Protein AF-A0A4V2N5B6-F1 (afdb_monomer_lite)

Radius of gyration: 12.46 Å; chains: 1; bounding box: 28×19×30 Å

Secondary structure (DSSP, 8-state):
-EEEEEEES---SSTT-EEEEEE--GGG--SS-EEEEE--GGG-S-EEEEE-TTSEEEEEE-SS----S-EEEEEEE--

Structure (mmCIF, N/CA/C/O backbone):
data_AF-A0A4V2N5B6-F1
#
_entry.id   AF-A0A4V2N5B6-F1
#
loop_
_atom_site.group_PDB
_atom_site.id
_atom_site.type_symbol
_atom_site.label_atom_id
_atom_site.label_alt_id
_atom_site.label_comp_id
_atom_site.label_asym_id
_atom_site.label_entity_id
_atom_site.label_seq_id
_atom_site.pdbx_PDB_ins_code
_atom_site.Cartn_x
_atom_site.Cartn_y
_atom_site.Cartn_z
_atom_site.occupancy
_atom_site.B_iso_or_equiv
_atom_site.auth_seq_id
_atom_site.auth_comp_id
_atom_site.auth_asym_id
_atom_site.auth_atom_id
_atom_site.pdbx_PDB_model_num
ATOM 1 N N . MET A 1 1 ? -13.770 -6.011 10.696 1.00 89.88 1 MET A N 1
ATOM 2 C CA . MET A 1 1 ? -12.864 -6.266 9.554 1.00 89.88 1 MET A CA 1
ATOM 3 C C . MET A 1 1 ? -12.999 -5.106 8.589 1.00 89.88 1 MET A C 1
ATOM 5 O O . MET A 1 1 ? -14.122 -4.759 8.244 1.00 89.88 1 MET A O 1
ATOM 9 N N . VAL A 1 2 ? -11.879 -4.497 8.212 1.00 95.81 2 VAL A N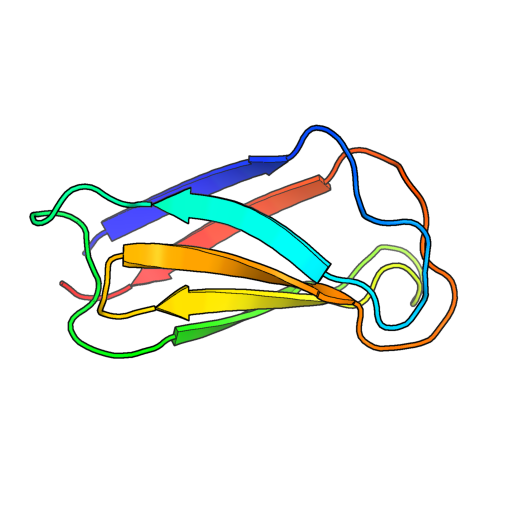 1
ATOM 10 C CA . VAL A 1 2 ? -11.809 -3.387 7.256 1.00 95.81 2 VAL A CA 1
ATOM 11 C C . VAL A 1 2 ? -11.142 -3.888 5.982 1.00 95.81 2 VAL A C 1
ATOM 13 O O . VAL A 1 2 ? -10.171 -4.640 6.051 1.00 95.81 2 VAL A O 1
ATOM 16 N N . THR A 1 3 ? -11.647 -3.451 4.832 1.00 96.31 3 THR A N 1
ATOM 17 C CA . THR A 1 3 ? -11.030 -3.687 3.526 1.00 96.31 3 THR A CA 1
ATOM 18 C C . THR A 1 3 ? -10.795 -2.344 2.852 1.00 96.31 3 THR A C 1
ATOM 20 O O . THR A 1 3 ? -11.732 -1.571 2.661 1.00 96.31 3 THR A O 1
ATOM 23 N N . LEU A 1 4 ? -9.543 -2.070 2.489 1.00 95.69 4 LEU A N 1
ATOM 24 C CA . LEU A 1 4 ? -9.156 -0.876 1.748 1.00 95.69 4 LEU A CA 1
ATOM 25 C C . LEU A 1 4 ? -8.832 -1.252 0.309 1.00 95.69 4 LEU A C 1
ATOM 27 O O . LEU A 1 4 ? -8.015 -2.141 0.057 1.00 95.69 4 LEU A O 1
ATOM 31 N N . ARG A 1 5 ? -9.433 -0.520 -0.628 1.00 95.88 5 ARG A N 1
ATOM 32 C CA . ARG A 1 5 ? -9.013 -0.498 -2.025 1.00 95.88 5 ARG A CA 1
ATOM 33 C C . ARG A 1 5 ? -8.147 0.736 -2.248 1.00 95.88 5 ARG A C 1
ATOM 35 O O . ARG A 1 5 ? -8.597 1.855 -2.021 1.00 95.88 5 ARG A O 1
ATOM 42 N N . ILE A 1 6 ? -6.915 0.517 -2.689 1.00 95.19 6 ILE A N 1
ATOM 43 C CA . ILE A 1 6 ? -5.962 1.578 -3.006 1.00 95.19 6 ILE A CA 1
ATOM 44 C C . ILE A 1 6 ? -5.764 1.562 -4.516 1.00 95.19 6 ILE A C 1
ATOM 46 O O . ILE A 1 6 ? -5.250 0.584 -5.051 1.00 95.19 6 ILE A O 1
ATOM 50 N N . ASP A 1 7 ? -6.147 2.645 -5.185 1.00 95.06 7 ASP A N 1
ATOM 51 C CA . ASP A 1 7 ? -5.832 2.904 -6.589 1.00 95.06 7 ASP A CA 1
ATOM 52 C C . ASP A 1 7 ? -4.936 4.149 -6.634 1.00 95.06 7 ASP A C 1
ATOM 54 O O . ASP A 1 7 ? -5.380 5.271 -6.382 1.00 95.06 7 ASP A O 1
ATOM 58 N N . TRP A 1 8 ? -3.641 3.954 -6.884 1.00 94.81 8 TRP A N 1
ATOM 59 C CA . TRP A 1 8 ? -2.649 5.016 -6.795 1.00 94.81 8 TRP A CA 1
ATOM 60 C C . TRP A 1 8 ? -2.217 5.525 -8.163 1.00 94.81 8 TRP A C 1
ATOM 62 O O . TRP A 1 8 ? -1.772 4.772 -9.026 1.00 94.81 8 TRP A O 1
ATOM 72 N N . LYS A 1 9 ? -2.307 6.847 -8.330 1.00 94.00 9 LYS A N 1
ATOM 73 C CA . LYS A 1 9 ? -2.124 7.548 -9.608 1.00 94.00 9 LYS A CA 1
ATOM 74 C C . LYS A 1 9 ? -0.753 7.357 -10.260 1.00 94.00 9 LYS A C 1
ATOM 76 O O . LYS A 1 9 ? -0.668 7.358 -11.482 1.00 94.00 9 LYS A O 1
ATOM 81 N N . SER A 1 10 ? 0.318 7.254 -9.473 1.00 91.62 10 SER A N 1
ATOM 82 C CA . SER A 1 10 ? 1.683 7.150 -10.001 1.00 91.62 10 SER A CA 1
ATOM 83 C C . SER A 1 10 ? 2.682 6.738 -8.922 1.00 91.62 10 SER A C 1
ATOM 85 O O . SER A 1 10 ? 2.684 7.271 -7.809 1.00 91.62 10 SER A O 1
ATOM 87 N N . SER A 1 11 ? 3.542 5.787 -9.270 1.00 90.81 11 SER A N 1
ATOM 88 C CA . SER A 1 11 ? 4.666 5.344 -8.449 1.00 90.81 11 SER A CA 1
ATOM 89 C C . SER A 1 11 ? 5.854 6.317 -8.494 1.00 90.81 11 SER A C 1
ATOM 91 O O . SER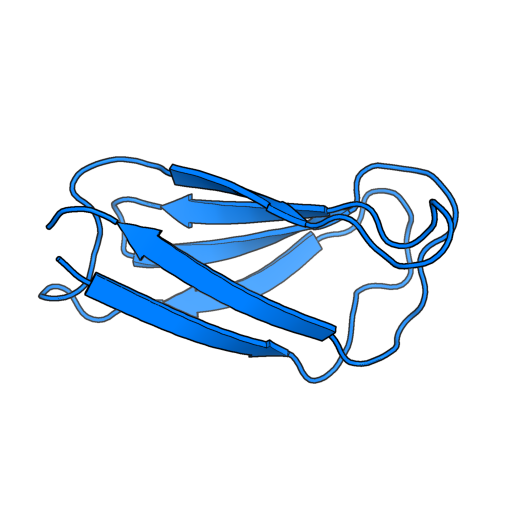 A 1 11 ? 6.140 6.933 -9.518 1.00 90.81 11 SER A O 1
ATOM 93 N N . ALA A 1 12 ? 6.603 6.403 -7.395 1.00 94.00 12 ALA A N 1
ATOM 94 C CA . ALA A 1 12 ? 7.896 7.072 -7.349 1.00 94.00 12 ALA A CA 1
ATOM 95 C C . ALA A 1 12 ? 8.924 6.338 -8.235 1.00 94.00 12 ALA A C 1
ATOM 97 O O . ALA A 1 12 ? 8.964 5.107 -8.252 1.00 94.00 12 ALA A O 1
ATOM 98 N N . SER A 1 13 ? 9.769 7.096 -8.942 1.00 88.69 13 SER A N 1
ATOM 99 C CA . SER A 1 13 ? 10.702 6.583 -9.962 1.00 88.69 13 SER A CA 1
ATOM 100 C C . SER A 1 13 ? 11.992 5.955 -9.418 1.00 88.69 13 SER A C 1
ATOM 102 O O . SER A 1 13 ? 12.614 5.156 -10.109 1.00 88.69 13 SER A O 1
ATOM 104 N N . GLY A 1 14 ? 12.426 6.308 -8.205 1.00 92.44 14 GLY A N 1
ATOM 105 C CA . GLY A 1 14 ? 13.676 5.803 -7.624 1.00 92.44 14 GLY A CA 1
ATOM 106 C C . GLY A 1 14 ? 13.513 4.448 -6.937 1.00 92.44 14 GLY A C 1
ATOM 107 O O . GLY A 1 14 ? 12.521 4.222 -6.245 1.00 92.44 14 GLY A O 1
ATOM 108 N N . SER A 1 15 ? 14.510 3.567 -7.058 1.00 91.31 15 SER A N 1
ATOM 109 C CA . SER A 1 15 ? 14.505 2.204 -6.494 1.00 91.31 15 SER A CA 1
ATOM 110 C C . SER A 1 15 ? 14.251 2.130 -4.986 1.00 91.31 15 SER A C 1
ATOM 112 O O . SER A 1 15 ? 13.709 1.138 -4.515 1.00 91.31 15 SER A O 1
ATOM 114 N N . TRP A 1 16 ? 14.588 3.185 -4.244 1.00 94.31 16 TRP A N 1
ATOM 115 C CA . TRP A 1 16 ? 14.417 3.278 -2.787 1.00 94.31 16 TRP A CA 1
ATOM 116 C C . TRP A 1 16 ? 13.581 4.491 -2.364 1.00 94.31 16 TRP A C 1
ATOM 118 O O . TRP A 1 16 ? 13.623 4.926 -1.215 1.00 94.31 16 TRP A O 1
ATOM 128 N N . ASN A 1 17 ? 12.821 5.057 -3.303 1.00 95.94 17 ASN A N 1
ATOM 129 C CA . ASN A 1 17 ? 11.910 6.153 -3.006 1.00 95.94 17 ASN A CA 1
ATOM 130 C C . ASN A 1 17 ? 10.606 5.630 -2.400 1.00 95.94 17 ASN A C 1
ATOM 132 O O . ASN A 1 17 ? 10.271 4.448 -2.477 1.00 95.94 17 ASN A O 1
ATOM 136 N N . ASN A 1 18 ? 9.847 6.548 -1.820 1.00 96.44 18 ASN A N 1
ATOM 137 C CA . ASN A 1 18 ? 8.569 6.270 -1.190 1.00 96.44 18 ASN A CA 1
ATOM 138 C C . ASN A 1 18 ? 7.494 7.244 -1.688 1.00 96.44 18 ASN A C 1
ATOM 140 O O . ASN A 1 18 ? 7.780 8.217 -2.390 1.00 96.44 18 ASN A O 1
ATOM 144 N N . GLY A 1 19 ? 6.251 6.958 -1.321 1.00 96.00 19 GLY A N 1
ATOM 145 C CA . GLY A 1 19 ? 5.132 7.872 -1.483 1.00 96.00 19 GLY A CA 1
ATOM 146 C C . GLY A 1 19 ? 4.101 7.684 -0.378 1.00 96.00 19 GLY A C 1
ATOM 147 O O . GLY A 1 19 ? 4.093 6.680 0.333 1.00 96.00 19 GLY A O 1
ATOM 148 N N . THR A 1 20 ? 3.223 8.672 -0.235 1.00 96.56 20 THR A N 1
ATOM 149 C CA . THR A 1 20 ? 2.131 8.665 0.744 1.00 96.56 20 THR A CA 1
ATOM 150 C C . THR A 1 20 ? 0.794 8.558 0.030 1.00 96.56 20 THR A C 1
ATOM 152 O O . THR A 1 20 ? 0.559 9.297 -0.921 1.00 96.56 20 THR A O 1
ATOM 155 N N . PHE A 1 21 ? -0.065 7.647 0.484 1.00 96.38 21 PHE A N 1
ATOM 156 C CA . PHE A 1 21 ? -1.444 7.522 0.012 1.00 96.38 21 PHE A CA 1
ATOM 157 C C . PHE A 1 21 ? -2.377 8.511 0.721 1.00 96.38 21 PHE A C 1
ATOM 159 O O . PHE A 1 21 ? -3.395 8.907 0.157 1.00 96.38 21 PHE A O 1
ATOM 166 N N . GLY A 1 22 ? -2.028 8.914 1.947 1.00 96.12 22 GLY A N 1
ATOM 167 C CA . GLY A 1 22 ? -2.826 9.795 2.797 1.00 96.12 22 GLY A CA 1
ATOM 168 C C . GLY A 1 22 ? -2.951 9.266 4.226 1.00 96.12 22 GLY A C 1
ATOM 169 O O . GLY A 1 22 ? -2.136 8.459 4.674 1.00 96.12 22 GLY A O 1
ATOM 170 N N . THR A 1 23 ? -3.987 9.722 4.933 1.00 97.94 23 THR A N 1
ATOM 171 C CA . THR A 1 23 ? -4.252 9.361 6.333 1.00 97.94 23 THR A CA 1
ATOM 172 C C . THR A 1 23 ? -5.685 8.868 6.491 1.00 97.94 23 THR A C 1
ATOM 174 O O . THR A 1 23 ? -6.626 9.535 6.063 1.00 97.94 23 THR A O 1
ATOM 177 N N . LEU A 1 24 ? -5.857 7.715 7.133 1.00 97.50 24 LEU A N 1
ATOM 178 C CA . LEU A 1 24 ? -7.158 7.162 7.488 1.00 97.50 24 LEU A CA 1
ATOM 179 C C . LEU A 1 24 ? -7.831 7.974 8.611 1.00 97.50 24 LEU A C 1
ATOM 181 O O . LEU A 1 24 ? -7.164 8.363 9.584 1.00 97.50 24 LEU A O 1
ATOM 185 N N . PRO A 1 25 ? -9.160 8.177 8.537 1.00 96.56 25 PRO A N 1
ATOM 186 C CA . PRO A 1 25 ? -9.943 8.686 9.660 1.00 96.56 25 PRO A CA 1
ATOM 187 C C . PRO A 1 25 ? -9.846 7.754 10.876 1.00 96.56 25 PRO A C 1
ATOM 189 O O . PRO A 1 25 ? -9.684 6.547 10.711 1.00 96.56 25 PRO A O 1
ATOM 192 N N . GLU A 1 26 ? -9.983 8.294 12.090 1.00 95.44 26 GLU A N 1
ATOM 193 C CA . GLU A 1 26 ? -9.739 7.565 13.351 1.00 95.44 26 GLU A CA 1
ATOM 194 C C . GLU A 1 26 ? -10.470 6.222 13.468 1.00 95.44 26 GLU A C 1
ATOM 196 O O . GLU A 1 26 ? -9.834 5.226 13.795 1.00 95.44 26 GLU A O 1
ATOM 201 N N . GLY A 1 27 ? -11.754 6.152 13.106 1.00 96.00 27 GLY A N 1
ATOM 202 C CA . GL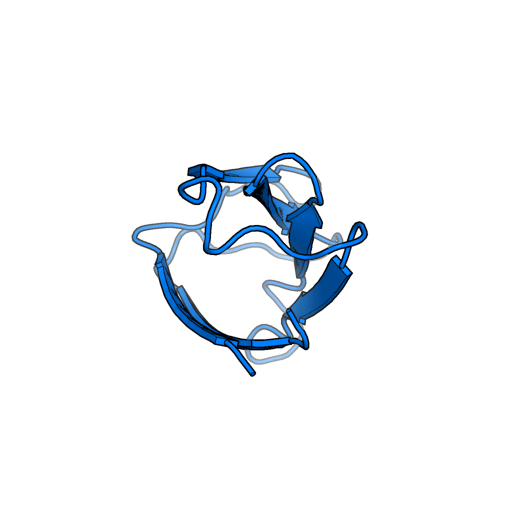Y A 1 27 ? -12.540 4.909 13.171 1.00 96.00 27 GLY A CA 1
ATOM 203 C C . GLY A 1 27 ? -12.134 3.811 12.177 1.00 96.00 27 GLY A C 1
ATOM 204 O O . GLY A 1 27 ? -12.723 2.737 12.189 1.00 96.00 27 GLY A O 1
ATOM 205 N N . TRP A 1 28 ? -11.158 4.075 11.305 1.00 96.94 28 TRP A N 1
ATOM 206 C CA . TRP A 1 28 ? -10.662 3.135 10.297 1.00 96.94 28 TRP A CA 1
ATOM 207 C C . TRP A 1 28 ? -9.202 2.739 10.524 1.00 96.94 28 TRP A C 1
ATOM 209 O O . TRP A 1 28 ? -8.677 1.918 9.772 1.00 96.94 28 TRP A O 1
ATOM 219 N N . ARG A 1 29 ? -8.520 3.331 11.509 1.00 97.62 29 ARG A N 1
ATOM 220 C CA . ARG A 1 29 ? -7.092 3.089 11.741 1.00 97.62 29 ARG A CA 1
ATOM 221 C C . ARG A 1 29 ? -6.881 1.695 12.333 1.00 97.62 29 ARG A C 1
ATOM 223 O O . ARG A 1 29 ? -7.633 1.319 13.226 1.00 97.62 29 ARG A O 1
ATOM 230 N N . PRO A 1 30 ? -5.885 0.927 11.864 1.00 97.50 30 PRO A N 1
ATOM 231 C CA . PRO A 1 30 ? -5.584 -0.361 12.471 1.00 97.50 30 PRO A CA 1
ATOM 232 C C . PRO A 1 30 ? -5.073 -0.180 13.912 1.00 97.50 30 PRO A C 1
ATOM 234 O O . PRO A 1 30 ? -4.507 0.865 14.237 1.00 97.50 30 PRO A O 1
ATOM 237 N N . PRO A 1 31 ? -5.195 -1.206 14.770 1.00 96.88 31 PRO A N 1
ATOM 238 C CA . PRO A 1 31 ? -4.704 -1.148 16.149 1.00 96.88 31 PRO A CA 1
ATOM 239 C C . PRO A 1 31 ? -3.168 -1.206 16.263 1.00 96.88 31 PRO A C 1
ATOM 241 O O . PRO A 1 31 ? -2.625 -0.988 17.343 1.00 96.88 31 PRO A O 1
ATOM 244 N N . MET A 1 32 ? -2.460 -1.520 15.174 1.00 97.69 32 MET A N 1
ATOM 245 C CA . MET A 1 32 ? -0.999 -1.631 15.108 1.00 97.69 32 MET A CA 1
ATOM 246 C C . MET A 1 32 ? -0.494 -1.313 13.697 1.00 97.69 32 MET A C 1
ATOM 248 O O . MET A 1 32 ? -1.283 -1.284 12.753 1.00 97.69 32 MET A O 1
ATOM 252 N N . ASP A 1 33 ? 0.813 -1.097 13.549 1.00 98.25 33 ASP A N 1
ATOM 253 C CA . ASP A 1 33 ? 1.428 -0.893 12.238 1.00 98.25 33 ASP A CA 1
ATOM 254 C C . ASP A 1 33 ? 1.398 -2.183 11.415 1.00 98.25 33 ASP A C 1
ATOM 256 O O . ASP A 1 33 ? 1.794 -3.256 11.877 1.00 98.25 33 ASP A O 1
ATOM 260 N N . LEU A 1 34 ? 0.937 -2.070 10.172 1.00 97.81 34 LEU A N 1
ATOM 261 C CA . LEU A 1 34 ? 0.794 -3.186 9.248 1.00 97.81 34 LEU A CA 1
ATOM 262 C C . LEU A 1 34 ? 1.657 -2.960 8.015 1.00 97.81 34 LEU A C 1
ATOM 264 O O . LEU A 1 34 ? 1.703 -1.859 7.468 1.00 97.81 34 LEU A O 1
ATOM 268 N N . ASN A 1 35 ? 2.287 -4.032 7.549 1.00 97.06 35 ASN A N 1
ATOM 269 C CA . ASN A 1 35 ? 3.089 -4.057 6.337 1.00 97.06 35 ASN A CA 1
ATOM 270 C C . ASN A 1 35 ? 2.550 -5.128 5.384 1.00 97.06 35 ASN A C 1
ATOM 272 O O . ASN A 1 35 ? 2.310 -6.269 5.771 1.00 97.06 35 ASN A O 1
ATOM 276 N N . PHE A 1 36 ? 2.354 -4.747 4.126 1.00 96.69 36 PHE A N 1
ATOM 277 C CA . PHE A 1 36 ? 1.894 -5.631 3.063 1.00 96.69 36 PHE A CA 1
ATOM 278 C C . PHE A 1 36 ? 2.882 -5.590 1.907 1.00 96.69 36 PHE A C 1
ATOM 280 O O . PHE A 1 36 ? 3.335 -4.523 1.489 1.00 96.69 36 PHE A O 1
ATOM 287 N N . SER A 1 37 ? 3.204 -6.754 1.359 1.00 94.25 37 SER A N 1
ATOM 288 C CA . SER A 1 37 ? 4.023 -6.838 0.156 1.00 94.25 37 SER A CA 1
ATOM 289 C C . SER A 1 37 ? 3.187 -6.503 -1.075 1.00 94.25 37 SER A C 1
ATOM 291 O O . SER A 1 37 ? 2.089 -7.027 -1.259 1.00 94.25 37 SER A O 1
ATOM 293 N N . PHE A 1 38 ? 3.732 -5.664 -1.948 1.00 92.88 38 PHE A N 1
ATOM 294 C CA . PHE A 1 38 ? 3.218 -5.457 -3.292 1.00 92.88 38 PHE A CA 1
ATOM 295 C C . PHE A 1 38 ? 4.237 -6.005 -4.288 1.00 92.88 38 PHE A C 1
ATOM 297 O O . PHE A 1 38 ? 5.316 -5.436 -4.481 1.00 92.88 38 PHE A O 1
ATOM 304 N N . GLY A 1 39 ? 3.869 -7.129 -4.898 1.00 89.56 39 GLY A N 1
ATOM 305 C CA . GLY A 1 39 ? 4.605 -7.728 -5.999 1.00 89.56 39 GLY A CA 1
ATOM 306 C C . GLY A 1 39 ? 4.274 -7.003 -7.291 1.00 89.56 39 GLY A C 1
ATOM 307 O O . GLY A 1 39 ? 3.173 -7.154 -7.819 1.00 89.56 39 GLY A O 1
ATOM 308 N N . GLY A 1 40 ? 5.208 -6.208 -7.802 1.00 82.88 40 GLY A N 1
ATOM 309 C CA . GLY A 1 40 ? 5.041 -5.627 -9.124 1.00 82.88 40 GLY A CA 1
ATOM 310 C C . GLY A 1 40 ? 5.199 -6.674 -10.234 1.00 82.88 40 GLY A C 1
ATOM 311 O O . GLY A 1 40 ? 5.709 -7.779 -10.028 1.00 82.88 40 GLY A O 1
ATOM 312 N N . ARG A 1 41 ? 4.712 -6.331 -11.430 1.00 77.81 41 ARG A N 1
ATOM 313 C CA . ARG A 1 41 ? 4.741 -7.215 -12.601 1.00 77.81 41 ARG A CA 1
ATOM 314 C C . ARG A 1 41 ? 6.190 -7.524 -13.013 1.00 77.81 41 ARG A C 1
ATOM 316 O O . ARG A 1 41 ? 7.027 -6.623 -13.031 1.00 77.81 41 ARG A O 1
ATOM 323 N N . ASP A 1 42 ? 6.456 -8.780 -13.372 1.00 80.00 42 ASP A N 1
ATOM 324 C CA . ASP A 1 42 ? 7.722 -9.245 -13.961 1.00 80.00 42 ASP A CA 1
ATOM 325 C C . ASP A 1 42 ? 8.973 -8.941 -13.104 1.00 80.00 42 ASP A C 1
ATOM 327 O O . ASP A 1 42 ? 10.051 -8.657 -13.619 1.00 80.00 42 ASP A O 1
ATOM 331 N N . GLY A 1 43 ? 8.838 -8.964 -11.771 1.00 76.50 43 GLY A N 1
ATOM 332 C CA . GLY A 1 43 ? 9.952 -8.750 -10.835 1.00 76.50 43 GLY A CA 1
ATOM 333 C C . GLY A 1 43 ? 10.346 -7.282 -10.620 1.00 76.50 43 GLY A C 1
ATOM 334 O O . GLY A 1 43 ? 11.104 -6.990 -9.696 1.00 76.50 43 GLY A O 1
ATOM 335 N N . ALA A 1 44 ? 9.793 -6.354 -11.402 1.00 83.69 44 ALA A N 1
ATOM 336 C CA . ALA A 1 44 ? 9.947 -4.913 -11.222 1.00 83.69 44 ALA A CA 1
ATOM 337 C C . ALA A 1 44 ? 8.904 -4.359 -10.238 1.00 83.69 44 ALA A C 1
ATOM 339 O O . ALA A 1 44 ? 7.948 -5.040 -9.886 1.00 83.69 44 ALA A O 1
ATOM 340 N N . ASN A 1 45 ? 9.043 -3.095 -9.824 1.00 88.69 45 ASN A N 1
ATOM 341 C CA . ASN A 1 45 ? 8.046 -2.391 -9.005 1.00 88.69 45 ASN A CA 1
ATOM 342 C C . ASN A 1 45 ? 7.718 -3.050 -7.656 1.00 88.69 45 ASN A C 1
ATOM 344 O O . ASN A 1 45 ? 6.586 -2.948 -7.187 1.00 88.69 45 ASN A O 1
ATOM 348 N N . GLN A 1 46 ? 8.694 -3.709 -7.029 1.00 92.94 46 GLN A N 1
ATOM 349 C CA . GLN A 1 46 ? 8.531 -4.268 -5.686 1.00 92.94 46 GLN A CA 1
ATOM 350 C C . GLN A 1 46 ? 8.347 -3.147 -4.666 1.00 92.94 46 GLN A C 1
ATOM 352 O O . GLN A 1 46 ? 9.094 -2.160 -4.699 1.00 92.94 46 GLN A O 1
ATOM 357 N N . LYS A 1 47 ? 7.358 -3.286 -3.776 1.00 94.38 47 LYS A N 1
ATOM 358 C CA . LYS A 1 47 ? 7.063 -2.292 -2.736 1.00 94.38 47 LYS A CA 1
ATOM 359 C C . LYS A 1 47 ? 6.636 -2.958 -1.434 1.00 94.38 47 LYS A C 1
ATOM 361 O O . LYS A 1 47 ? 6.042 -4.035 -1.435 1.00 94.38 47 LYS A O 1
ATOM 366 N N . ILE A 1 48 ? 6.882 -2.261 -0.333 1.00 96.31 48 ILE A N 1
ATOM 367 C CA . ILE A 1 48 ? 6.194 -2.491 0.938 1.00 96.31 48 ILE A CA 1
ATOM 368 C C . ILE A 1 48 ? 5.155 -1.391 1.098 1.00 96.31 48 ILE A C 1
ATOM 370 O O . ILE A 1 48 ? 5.436 -0.223 0.835 1.00 96.31 48 ILE A O 1
ATOM 374 N N . ILE A 1 49 ? 3.961 -1.784 1.511 1.00 97.50 49 ILE A N 1
ATOM 375 C CA . ILE A 1 49 ? 2.798 -0.935 1.718 1.00 97.50 49 ILE A CA 1
ATOM 376 C C . ILE A 1 49 ? 2.552 -0.898 3.214 1.00 97.50 49 ILE A C 1
ATOM 378 O O . ILE A 1 49 ? 2.346 -1.946 3.822 1.00 97.50 49 ILE A O 1
ATOM 382 N N . ASN A 1 50 ? 2.575 0.291 3.799 1.00 98.12 50 ASN A N 1
ATOM 383 C CA . ASN A 1 50 ? 2.395 0.471 5.228 1.00 98.12 50 ASN A CA 1
ATOM 384 C C . ASN A 1 50 ? 1.034 1.101 5.495 1.00 98.12 50 ASN A C 1
ATOM 386 O O . ASN A 1 50 ? 0.690 2.118 4.886 1.00 98.12 50 ASN A O 1
ATOM 390 N N . VAL A 1 51 ? 0.286 0.512 6.422 1.00 97.88 51 VAL A N 1
ATOM 391 C CA . VAL A 1 51 ? -0.901 1.115 7.033 1.00 97.88 51 VAL A CA 1
ATOM 392 C C . VAL A 1 51 ? -0.599 1.209 8.521 1.00 97.88 51 VAL A C 1
ATOM 394 O O . VAL A 1 51 ? -0.613 0.203 9.226 1.00 97.88 51 VAL A O 1
ATOM 397 N N . ASN A 1 52 ? -0.252 2.407 8.976 1.00 98.19 52 ASN A N 1
ATOM 398 C CA . ASN A 1 52 ? 0.246 2.623 10.329 1.00 98.19 52 ASN A CA 1
ATOM 399 C C . ASN A 1 52 ? -0.911 2.837 11.315 1.00 98.19 52 ASN A C 1
ATOM 401 O O . ASN A 1 52 ? -1.983 3.319 10.935 1.00 98.19 52 ASN A O 1
ATOM 405 N N . ALA A 1 53 ? -0.677 2.563 12.597 1.00 98.06 53 ALA A N 1
ATOM 406 C CA . ALA A 1 53 ? -1.662 2.724 13.669 1.00 98.06 53 ALA A CA 1
ATOM 407 C C . ALA A 1 53 ? -2.147 4.178 13.817 1.00 98.06 53 ALA A C 1
ATOM 409 O O . ALA A 1 53 ? -3.297 4.447 14.157 1.00 98.06 53 ALA A O 1
ATOM 410 N N . ASN A 1 54 ? -1.294 5.151 13.482 1.00 97.88 54 ASN A N 1
ATOM 411 C CA . ASN A 1 54 ? -1.669 6.569 13.435 1.00 97.88 54 ASN A CA 1
ATOM 412 C C . ASN A 1 54 ? -2.539 6.940 12.209 1.00 97.88 54 ASN A C 1
ATOM 414 O O . ASN A 1 54 ? -2.900 8.103 12.031 1.00 97.88 54 ASN A O 1
ATOM 418 N N . GLY A 1 55 ? -2.868 5.966 11.359 1.00 97.62 55 GLY A N 1
ATOM 419 C CA . GLY A 1 55 ? -3.672 6.111 10.152 1.00 97.62 55 GLY A CA 1
ATOM 420 C C . GLY A 1 55 ? -2.889 6.501 8.905 1.00 97.62 55 GLY A C 1
ATOM 421 O O . GLY A 1 55 ? -3.464 6.471 7.821 1.00 97.62 55 GLY A O 1
ATOM 422 N N . THR A 1 56 ? -1.611 6.871 9.008 1.00 98.25 56 THR A N 1
ATOM 423 C CA . THR A 1 56 ? -0.813 7.192 7.817 1.00 98.25 56 THR A CA 1
ATOM 424 C C . THR A 1 56 ? -0.630 5.955 6.943 1.00 98.25 56 THR A C 1
ATOM 426 O O . THR A 1 56 ? -0.343 4.862 7.430 1.00 98.25 56 THR A O 1
ATOM 429 N N . MET A 1 57 ? -0.801 6.138 5.639 1.00 98.00 57 MET A N 1
ATOM 430 C CA . MET A 1 57 ? -0.659 5.087 4.643 1.00 98.00 57 MET A CA 1
ATOM 431 C C . MET A 1 57 ? 0.439 5.469 3.661 1.00 98.00 57 MET A C 1
ATOM 433 O O . MET A 1 57 ? 0.372 6.521 3.022 1.00 98.00 57 MET A O 1
ATOM 437 N N . THR A 1 58 ? 1.448 4.617 3.515 1.00 97.81 58 THR A N 1
ATOM 438 C CA . THR A 1 58 ? 2.607 4.883 2.655 1.00 97.81 58 THR A CA 1
ATOM 439 C C . THR A 1 58 ? 2.996 3.658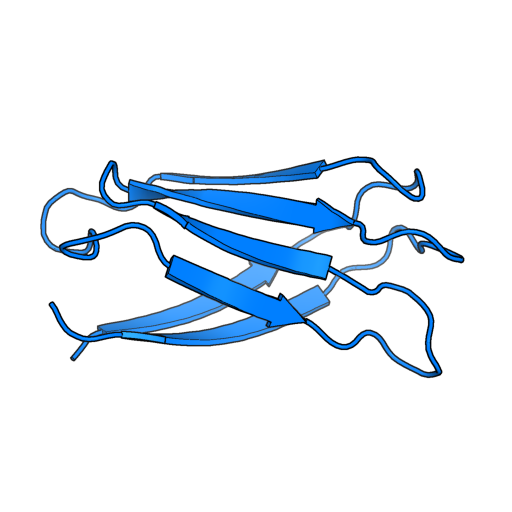 1.847 1.00 97.81 58 THR A C 1
ATOM 441 O O . THR A 1 58 ? 2.559 2.542 2.118 1.00 97.81 58 THR A O 1
ATOM 444 N N . TYR A 1 59 ? 3.850 3.860 0.852 1.00 97.12 59 TYR A N 1
ATOM 445 C CA . TYR A 1 59 ? 4.598 2.780 0.230 1.00 97.12 59 TYR A CA 1
ATOM 446 C C . TYR A 1 59 ? 6.072 3.136 0.123 1.00 97.12 59 TYR A C 1
ATOM 448 O O . TYR A 1 59 ? 6.420 4.302 -0.052 1.00 97.12 59 TYR A O 1
ATOM 456 N N . ALA A 1 60 ? 6.928 2.122 0.161 1.00 96.44 60 ALA A N 1
ATOM 457 C CA . ALA A 1 60 ? 8.354 2.240 -0.101 1.00 96.44 60 ALA A CA 1
ATOM 458 C C . ALA A 1 60 ? 8.766 1.239 -1.181 1.00 96.44 60 ALA A C 1
ATOM 460 O O . ALA A 1 60 ? 8.477 0.046 -1.064 1.00 96.44 60 ALA A O 1
ATOM 461 N N . ASN A 1 61 ? 9.452 1.719 -2.215 1.00 95.19 61 ASN A N 1
ATOM 462 C CA . ASN A 1 61 ? 10.048 0.874 -3.243 1.00 95.19 61 ASN A CA 1
ATOM 463 C C . ASN A 1 61 ? 11.159 -0.000 -2.629 1.00 95.19 61 ASN A C 1
ATOM 465 O O . ASN A 1 61 ? 11.864 0.434 -1.720 1.00 95.19 61 ASN A O 1
ATOM 469 N N . GLN A 1 62 ? 11.291 -1.236 -3.115 1.00 93.44 62 GLN A N 1
ATOM 470 C CA . GLN A 1 62 ? 12.209 -2.254 -2.586 1.00 93.44 62 GLN A CA 1
ATOM 471 C C . GLN A 1 62 ? 13.282 -2.639 -3.611 1.00 93.44 62 GLN A C 1
ATOM 473 O O . GLN A 1 62 ? 13.385 -3.789 -4.036 1.00 93.44 62 GLN A O 1
ATOM 478 N N . GLY A 1 63 ? 14.069 -1.658 -4.046 1.00 90.69 63 GLY A N 1
ATOM 479 C CA . GLY A 1 63 ? 15.149 -1.878 -5.000 1.00 90.69 63 GLY A CA 1
ATOM 480 C C . GLY A 1 63 ? 14.655 -2.153 -6.424 1.00 90.69 63 GLY A C 1
ATOM 481 O O . GLY A 1 63 ? 13.502 -1.893 -6.777 1.00 90.69 63 GLY A O 1
ATOM 482 N N . GLY A 1 64 ? 15.561 -2.659 -7.263 1.00 89.12 64 GLY A N 1
ATOM 483 C CA . GLY A 1 64 ? 15.271 -3.032 -8.649 1.00 89.12 64 GLY A CA 1
ATOM 484 C C . GLY A 1 64 ? 14.792 -1.875 -9.533 1.00 89.12 64 GLY A C 1
ATOM 485 O O . GLY A 1 64 ? 14.895 -0.695 -9.185 1.00 89.12 64 GLY A O 1
ATOM 486 N N . THR A 1 65 ? 14.262 -2.222 -10.705 1.00 90.56 65 THR A N 1
ATOM 487 C CA . THR A 1 65 ? 13.667 -1.258 -11.637 1.00 90.56 65 THR A CA 1
ATOM 488 C C . THR A 1 65 ? 12.291 -0.821 -11.140 1.00 90.56 65 THR A C 1
ATOM 490 O O . THR A 1 65 ? 11.426 -1.652 -10.850 1.00 90.56 65 THR A O 1
ATOM 493 N N . GLN A 1 66 ? 12.075 0.493 -11.074 1.00 90.25 66 GLN A N 1
ATOM 494 C CA . GLN A 1 66 ? 10.799 1.096 -10.694 1.00 90.25 66 GLN A CA 1
ATOM 495 C C . GLN A 1 66 ? 10.250 1.903 -11.871 1.00 90.25 66 GLN A C 1
ATOM 497 O O . GLN A 1 66 ? 10.942 2.724 -12.468 1.00 90.25 66 GLN A O 1
ATOM 502 N N . GLY A 1 67 ? 8.996 1.644 -12.212 1.00 87.94 67 GLY A N 1
ATOM 503 C CA . GLY A 1 67 ? 8.211 2.454 -13.126 1.00 87.94 67 GLY A CA 1
ATOM 504 C C . GLY A 1 67 ? 7.465 3.558 -12.379 1.00 87.94 67 GLY A C 1
ATOM 505 O O . GLY A 1 67 ? 7.316 3.534 -11.157 1.00 87.94 67 GLY A O 1
ATOM 506 N N . THR A 1 68 ? 6.951 4.515 -13.143 1.00 91.31 68 THR A N 1
ATOM 507 C CA . THR A 1 68 ? 6.150 5.646 -12.644 1.00 91.31 68 THR A CA 1
ATOM 508 C C . THR A 1 68 ? 4.654 5.479 -12.896 1.00 91.31 68 THR A C 1
ATOM 510 O O . THR A 1 68 ? 3.862 6.387 -12.645 1.00 91.31 68 THR A O 1
ATOM 513 N N . ASN A 1 69 ? 4.246 4.305 -13.374 1.00 90.81 69 ASN A N 1
ATOM 514 C CA . ASN A 1 69 ? 2.859 4.014 -13.707 1.00 90.81 69 ASN A CA 1
ATOM 515 C C . ASN A 1 69 ? 1.967 3.950 -12.461 1.00 90.81 69 ASN A C 1
ATOM 517 O O . ASN A 1 69 ? 2.440 3.798 -11.328 1.00 90.81 69 ASN A O 1
ATOM 521 N N . ALA A 1 70 ? 0.662 4.052 -12.700 1.00 92.94 70 ALA A N 1
ATOM 522 C CA . ALA A 1 70 ? -0.349 3.771 -11.696 1.00 92.94 70 ALA A CA 1
ATOM 523 C C . ALA A 1 70 ? -0.270 2.308 -11.235 1.00 92.94 70 ALA A C 1
ATOM 525 O O . ALA A 1 70 ? 0.103 1.414 -12.000 1.00 92.94 70 ALA A O 1
ATOM 526 N N . PHE A 1 71 ? -0.643 2.069 -9.984 1.00 93.00 71 PHE A N 1
ATOM 527 C CA . PHE A 1 71 ? -0.763 0.729 -9.421 1.00 93.00 71 PHE A CA 1
ATOM 528 C C . PHE A 1 71 ? -1.893 0.696 -8.400 1.00 93.00 71 PHE A C 1
ATOM 530 O O . PHE A 1 71 ? -2.281 1.732 -7.863 1.00 93.00 71 PHE A O 1
ATOM 537 N N . GLY A 1 72 ? -2.418 -0.490 -8.120 1.00 93.44 72 GLY A N 1
ATOM 538 C CA . GLY A 1 72 ? -3.479 -0.641 -7.140 1.00 93.44 72 GLY A CA 1
ATOM 539 C C . GLY A 1 72 ? -3.451 -1.994 -6.458 1.00 93.44 72 GLY A C 1
ATOM 540 O O . GLY A 1 72 ? -2.832 -2.941 -6.944 1.00 93.44 72 GLY A O 1
ATOM 541 N N . MET A 1 73 ? -4.105 -2.063 -5.305 1.00 94.19 73 MET A N 1
ATOM 542 C CA . MET A 1 73 ? -4.196 -3.271 -4.496 1.00 94.19 73 MET A CA 1
ATOM 543 C C . MET A 1 73 ? -5.408 -3.235 -3.569 1.00 94.19 73 MET A C 1
ATOM 545 O O . MET A 1 73 ? -6.052 -2.203 -3.371 1.00 94.19 73 MET A O 1
ATOM 549 N N . THR A 1 74 ? -5.697 -4.378 -2.959 1.00 96.25 74 THR A N 1
ATOM 550 C CA . THR A 1 74 ? -6.678 -4.493 -1.883 1.00 96.25 74 THR A CA 1
ATOM 551 C C . THR A 1 74 ? -6.003 -5.110 -0.668 1.00 96.25 74 THR A C 1
ATOM 553 O O . THR A 1 74 ? -5.354 -6.147 -0.787 1.00 96.25 74 THR A O 1
ATOM 556 N N . VAL A 1 75 ? -6.148 -4.467 0.490 1.00 95.38 75 VAL A N 1
ATOM 557 C CA . VAL A 1 75 ? -5.658 -4.970 1.781 1.00 95.38 75 VAL A CA 1
ATOM 558 C C . VAL A 1 75 ? -6.826 -5.096 2.743 1.00 95.38 75 VAL A C 1
ATOM 560 O O . VAL A 1 75 ? -7.780 -4.321 2.674 1.00 95.38 75 VAL A O 1
ATOM 563 N N . SER A 1 76 ? -6.772 -6.081 3.632 1.00 96.44 76 SER A N 1
ATOM 564 C CA . SER A 1 76 ? -7.761 -6.235 4.697 1.00 96.44 76 SER A CA 1
ATOM 565 C C . SER A 1 76 ? -7.071 -6.418 6.038 1.00 96.44 76 SER A C 1
ATOM 567 O O . SER A 1 76 ? -6.026 -7.062 6.110 1.00 96.44 76 SER A O 1
ATOM 569 N N . TYR A 1 77 ? -7.658 -5.851 7.088 1.00 95.75 77 TYR A N 1
ATOM 570 C CA . TYR A 1 77 ? -7.143 -5.944 8.451 1.00 95.75 77 TYR A CA 1
ATOM 571 C C . TYR A 1 77 ? -8.267 -5.974 9.489 1.00 95.75 77 TYR A C 1
ATOM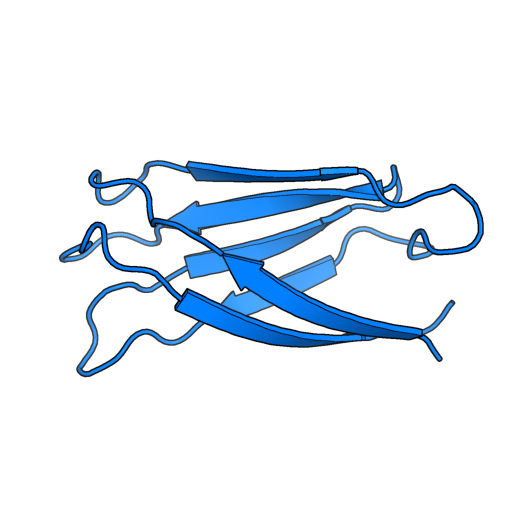 573 O O . TYR A 1 77 ? -9.419 -5.598 9.232 1.00 95.75 77 TYR A O 1
ATOM 581 N N . ALA A 1 78 ? -7.928 -6.480 10.672 1.00 93.00 78 ALA A N 1
ATOM 582 C CA . ALA A 1 78 ? -8.792 -6.408 11.838 1.00 93.00 78 ALA A CA 1
ATOM 583 C C . ALA A 1 78 ? -8.774 -4.985 12.411 1.00 93.00 78 ALA A C 1
ATOM 585 O O . ALA A 1 78 ? -7.723 -4.344 12.428 1.00 93.00 78 ALA A O 1
ATOM 586 N N . LEU A 1 79 ? -9.947 -4.526 12.850 1.00 87.12 79 LEU A N 1
ATOM 587 C CA . LEU A 1 79 ? -10.109 -3.298 13.621 1.00 87.12 79 LEU A CA 1
ATOM 588 C 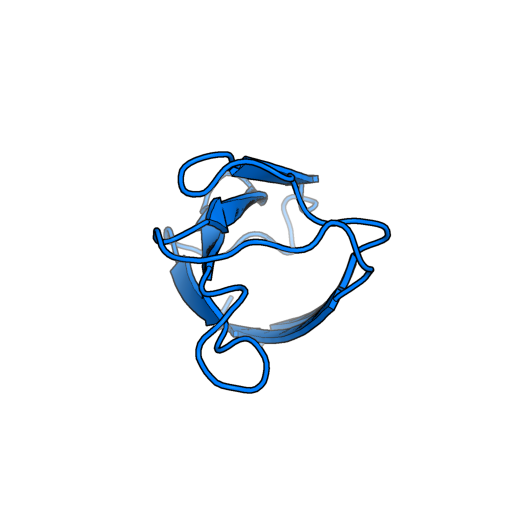C . LEU A 1 79 ? -10.254 -3.689 15.089 1.00 87.12 79 LEU A C 1
ATOM 590 O O . LEU A 1 79 ? -11.026 -4.652 15.315 1.00 87.12 79 LEU A O 1
#

Organism: Bifidobacterium longum subsp. longum (NCBI:txid1679)

Sequence (79 aa):
MVTLRIDWKSSASGSWNNGTFGTLPEGWRPPMDLNFSFGGRDGANQKIINVNANGTMTYANQGGTQGTNAFGMTVSYAL

pLDDT: mean 93.83, std 4.59, range [76.5, 98.25]

Foldseek 3Di:
DDKDKDWFAWDDFDQFDKFWSAFDDLVRQACAKDWDWDQDPPNEQTWIWIQGNRRTTMITHHGDGYGTHIDIDMDDDDD